Protein AF-W4HIV2-F1 (afdb_monomer_lite)

Radius of gyration: 10.46 Å; chains: 1; bounding box: 26×20×22 Å

Organism: NCBI:txid1379903

InterPro domains:
  IPR002634 BolA protein [PF01722] (2-42)
  IPR002634 BolA protein [PIRSF003113] (2-42)
  IPR036065 BolA-like superfamily [G3DSA:3.30.300.90] (1-42)
  IPR036065 BolA-like superfamily [SSF82657] (2-42)

Secondary structure (DSSP, 8-state):
-EEE-GGGTT--HHHHHHHHHHHH-HHHHHH-S----EEE--

pLDDT: mean 88.49, std 6.09, range [75.12, 95.94]

Foldseek 3Di:
DEDEDQVCPPPDPVRQVVVVDVVCDDVNVVVDPDDDYHYYYD

Structure (mmCIF, N/CA/C/O backbone):
data_AF-W4HIV2-F1
#
_entry.id   AF-W4HIV2-F1
#
loop_
_atom_site.group_PDB
_atom_site.id
_atom_site.type_symbol
_atom_site.label_atom_id
_atom_site.label_alt_id
_atom_site.label_comp_id
_atom_site.label_asym_id
_atom_site.label_entity_id
_atom_site.label_seq_id
_atom_site.pdbx_PDB_ins_code
_atom_site.Cartn_x
_atom_site.Cartn_y
_atom_site.Cartn_z
_atom_site.occupancy
_atom_site.B_iso_or_equiv
_atom_site.auth_seq_id
_atom_site.auth_comp_id
_atom_site.auth_asym_id
_atom_site.auth_atom_id
_atom_site.pdbx_PDB_model_num
ATOM 1 N N . MET A 1 1 ? 4.983 -0.187 9.575 1.00 83.56 1 MET A N 1
ATOM 2 C CA . MET A 1 1 ? 5.317 -1.631 9.688 1.00 83.56 1 MET A CA 1
ATOM 3 C C . MET A 1 1 ? 5.905 -2.135 8.376 1.00 83.56 1 MET A C 1
ATOM 5 O O . MET A 1 1 ? 5.639 -1.498 7.368 1.00 83.56 1 MET A O 1
ATOM 9 N N . VAL A 1 2 ? 6.637 -3.255 8.363 1.00 89.31 2 VAL A N 1
ATOM 10 C CA . VAL A 1 2 ? 7.210 -3.850 7.137 1.00 89.31 2 VAL A CA 1
ATOM 11 C C . VAL A 1 2 ? 6.456 -5.130 6.773 1.00 89.31 2 VAL A C 1
ATOM 13 O O . VAL A 1 2 ? 6.269 -5.984 7.637 1.00 89.31 2 VAL A O 1
ATOM 16 N N . ILE A 1 3 ? 6.049 -5.280 5.510 1.00 92.19 3 ILE A N 1
ATOM 17 C CA . ILE A 1 3 ? 5.445 -6.509 4.974 1.00 92.19 3 ILE A CA 1
ATOM 18 C C . ILE A 1 3 ? 6.213 -6.947 3.730 1.00 92.19 3 ILE A C 1
ATOM 20 O O . ILE A 1 3 ? 6.430 -6.153 2.811 1.00 92.19 3 ILE A O 1
ATOM 24 N N . ARG A 1 4 ? 6.577 -8.233 3.684 1.00 94.62 4 ARG A N 1
ATOM 25 C CA . ARG A 1 4 ? 7.210 -8.863 2.521 1.00 94.62 4 ARG A CA 1
ATOM 26 C C . ARG A 1 4 ? 6.291 -9.890 1.881 1.00 94.62 4 ARG A C 1
ATOM 28 O O . ARG A 1 4 ? 5.702 -10.708 2.583 1.00 94.62 4 ARG A O 1
ATOM 35 N N . SER A 1 5 ? 6.152 -9.841 0.559 1.00 94.81 5 SER A N 1
ATOM 36 C CA . SER A 1 5 ? 5.340 -10.802 -0.194 1.00 94.81 5 SER A CA 1
ATOM 37 C C . SER A 1 5 ? 5.765 -10.859 -1.657 1.00 94.81 5 SER A C 1
ATOM 39 O O . SER A 1 5 ? 5.956 -9.818 -2.285 1.00 94.81 5 SER A O 1
ATOM 41 N N . SER A 1 6 ? 5.836 -12.062 -2.230 1.00 95.94 6 SER A N 1
ATOM 42 C CA . SER A 1 6 ? 6.028 -12.263 -3.677 1.00 95.94 6 SER A CA 1
ATOM 43 C C . SER A 1 6 ? 4.883 -11.663 -4.499 1.00 95.94 6 SER A C 1
ATOM 45 O O . SER A 1 6 ? 5.068 -11.250 -5.637 1.00 95.94 6 SER A O 1
ATOM 47 N N . ARG A 1 7 ? 3.698 -11.480 -3.900 1.00 93.38 7 ARG A N 1
ATOM 48 C CA . ARG A 1 7 ? 2.551 -10.819 -4.544 1.00 93.38 7 ARG A CA 1
ATOM 49 C C . ARG A 1 7 ? 2.804 -9.338 -4.872 1.00 93.38 7 ARG A C 1
ATOM 51 O O . ARG A 1 7 ? 1.992 -8.718 -5.554 1.00 93.38 7 ARG A O 1
ATOM 58 N N . PHE A 1 8 ? 3.896 -8.760 -4.374 1.00 95.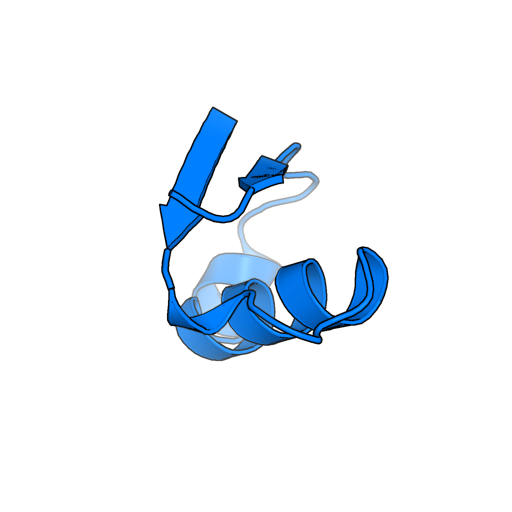25 8 PHE A N 1
ATOM 59 C CA . PHE A 1 8 ? 4.316 -7.392 -4.672 1.00 95.25 8 PHE A CA 1
ATOM 60 C C . PHE A 1 8 ? 5.266 -7.278 -5.873 1.00 95.25 8 PHE A C 1
ATOM 62 O O . PHE A 1 8 ? 5.595 -6.155 -6.276 1.00 95.25 8 PHE A O 1
ATOM 69 N N . GLU A 1 9 ? 5.700 -8.400 -6.448 1.00 95.19 9 GLU A N 1
ATOM 70 C CA . GLU A 1 9 ? 6.546 -8.432 -7.643 1.00 95.19 9 GLU A CA 1
ATOM 71 C C . GLU A 1 9 ? 5.846 -7.754 -8.826 1.00 95.19 9 GLU A C 1
ATOM 73 O O . GLU A 1 9 ? 4.643 -7.900 -9.037 1.00 95.19 9 GLU A O 1
ATOM 78 N N . GLY A 1 10 ? 6.587 -6.921 -9.561 1.00 94.75 10 GLY A N 1
ATOM 79 C CA . GLY A 1 10 ? 6.054 -6.138 -10.683 1.00 94.75 10 GLY A CA 1
ATOM 80 C C . GLY A 1 10 ? 5.078 -5.012 -10.304 1.00 94.75 10 GLY A C 1
ATOM 81 O O . GLY A 1 10 ? 4.755 -4.179 -11.150 1.00 94.75 10 GLY A O 1
ATOM 82 N N . LEU A 1 11 ? 4.627 -4.921 -9.047 1.00 95.31 11 LEU A N 1
ATOM 83 C CA . LEU A 1 11 ? 3.733 -3.854 -8.599 1.00 95.31 11 LEU A CA 1
ATOM 84 C C . LEU A 1 11 ? 4.509 -2.582 -8.243 1.00 95.31 11 LEU A C 1
ATOM 86 O O . LEU A 1 11 ? 5.497 -2.621 -7.503 1.00 95.31 11 LEU A O 1
ATOM 90 N N . SER A 1 12 ? 3.993 -1.433 -8.686 1.00 95.44 12 SER A N 1
ATOM 91 C CA . SER A 1 12 ? 4.448 -0.122 -8.213 1.00 95.44 12 SER A CA 1
ATOM 92 C C . SER A 1 12 ? 4.140 0.065 -6.725 1.00 95.44 12 SER A C 1
ATOM 94 O O . SER A 1 12 ? 3.225 -0.562 -6.184 1.00 95.44 12 SER A O 1
ATOM 96 N N . ARG A 1 13 ? 4.849 0.985 -6.057 1.00 91.94 13 ARG A N 1
ATOM 97 C CA . ARG A 1 13 ? 4.627 1.301 -4.633 1.00 91.94 13 ARG A CA 1
ATOM 98 C C . ARG A 1 13 ? 3.145 1.528 -4.315 1.00 91.94 13 ARG A C 1
ATOM 100 O O . ARG A 1 13 ? 2.606 0.901 -3.414 1.00 91.94 13 ARG A O 1
ATOM 107 N N . ILE A 1 14 ? 2.455 2.353 -5.104 1.00 92.81 14 ILE A N 1
ATOM 108 C CA . ILE A 1 14 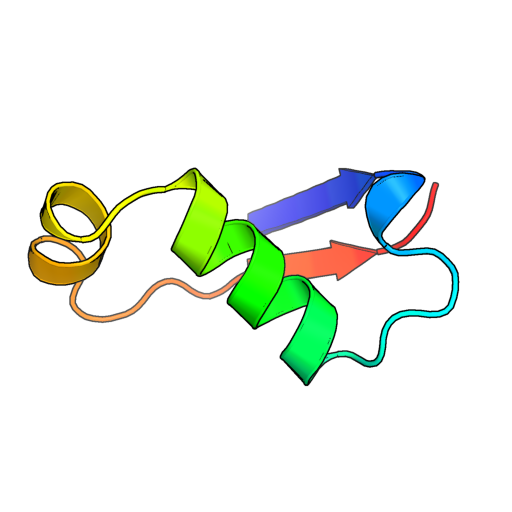? 1.026 2.644 -4.894 1.00 92.81 14 ILE A CA 1
ATOM 109 C C . ILE A 1 14 ? 0.167 1.386 -5.100 1.00 92.81 14 ILE A C 1
ATO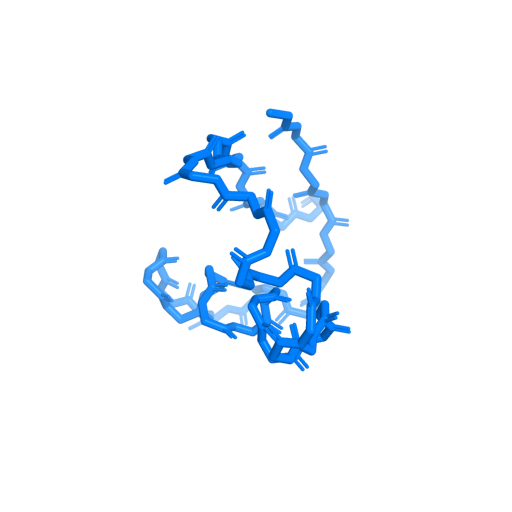M 111 O O . ILE A 1 14 ? -0.776 1.154 -4.346 1.00 92.81 14 ILE A O 1
ATOM 115 N N . ALA A 1 15 ? 0.484 0.555 -6.099 1.00 94.50 15 ALA A N 1
ATOM 116 C CA . ALA A 1 15 ? -0.256 -0.679 -6.354 1.00 94.50 15 ALA A CA 1
ATOM 117 C C . ALA A 1 15 ? -0.133 -1.680 -5.193 1.00 94.50 15 ALA A C 1
ATOM 119 O O . ALA A 1 15 ? -1.139 -2.276 -4.811 1.00 94.50 15 ALA A O 1
ATOM 120 N N . ARG A 1 16 ? 1.050 -1.802 -4.574 1.00 94.50 16 ARG A N 1
ATOM 121 C CA . ARG A 1 16 ? 1.245 -2.626 -3.367 1.00 94.50 16 ARG A CA 1
ATOM 122 C C . ARG A 1 16 ? 0.364 -2.144 -2.217 1.00 94.50 16 ARG A C 1
ATOM 124 O O . ARG A 1 16 ? -0.331 -2.949 -1.606 1.00 94.50 16 ARG A O 1
ATOM 131 N N . HIS A 1 17 ? 0.331 -0.832 -1.974 1.00 91.50 17 HIS A N 1
ATOM 132 C CA . HIS A 1 17 ? -0.507 -0.255 -0.920 1.00 91.50 17 HIS A CA 1
ATOM 133 C C . HIS A 1 17 ? -1.988 -0.535 -1.189 1.00 91.50 17 HIS A C 1
ATOM 135 O O . HIS A 1 17 ? -2.679 -1.056 -0.319 1.00 91.50 17 HIS A O 1
ATOM 141 N N . ARG A 1 18 ? -2.474 -0.290 -2.414 1.00 91.69 18 ARG A N 1
ATOM 142 C CA . ARG A 1 18 ? -3.867 -0.593 -2.787 1.00 91.69 18 ARG A CA 1
ATOM 143 C C . ARG A 1 18 ? -4.219 -2.071 -2.628 1.00 91.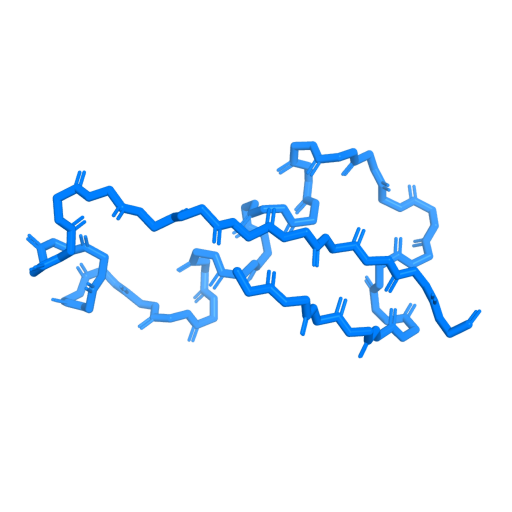69 18 ARG A C 1
ATOM 145 O O . ARG A 1 18 ? -5.323 -2.376 -2.190 1.00 91.69 18 ARG A O 1
ATOM 152 N N . ALA A 1 19 ? -3.298 -2.980 -2.949 1.00 92.38 19 ALA A N 1
ATOM 153 C CA . ALA A 1 19 ? -3.505 -4.410 -2.745 1.00 92.38 19 ALA A CA 1
ATOM 154 C C . ALA A 1 19 ? -3.707 -4.751 -1.261 1.00 92.38 19 ALA A C 1
ATOM 156 O O . ALA A 1 19 ? -4.588 -5.545 -0.938 1.00 92.38 19 ALA A O 1
ATOM 157 N N . VAL A 1 20 ? -2.949 -4.112 -0.365 1.00 91.31 20 VAL A N 1
ATOM 158 C CA . VAL A 1 20 ? -3.119 -4.275 1.084 1.00 91.31 20 VAL A CA 1
ATOM 159 C C . VAL A 1 20 ? -4.424 -3.648 1.570 1.00 91.31 20 VAL A C 1
ATOM 161 O O . VAL A 1 20 ? -5.172 -4.318 2.269 1.00 91.31 20 VAL A O 1
ATOM 164 N N . HIS A 1 21 ? -4.764 -2.426 1.149 1.00 89.31 21 HIS A N 1
ATOM 165 C CA . HIS A 1 21 ? -6.057 -1.814 1.490 1.00 89.31 21 HIS A CA 1
ATOM 166 C C . HIS A 1 21 ? -7.239 -2.699 1.067 1.00 89.31 21 HIS A C 1
ATOM 168 O O . HIS A 1 21 ? -8.167 -2.898 1.845 1.00 89.31 21 HIS A O 1
ATOM 174 N N . LYS A 1 22 ? -7.172 -3.302 -0.128 1.00 89.31 22 LYS A N 1
ATOM 175 C CA . LYS A 1 22 ? -8.185 -4.255 -0.598 1.00 89.31 22 LYS A CA 1
ATOM 176 C C . LYS A 1 22 ? -8.251 -5.520 0.267 1.00 89.31 22 LYS A C 1
ATOM 178 O O . LYS A 1 22 ? -9.332 -6.065 0.442 1.00 89.31 22 LYS A O 1
ATOM 183 N N . ALA A 1 23 ? -7.117 -5.993 0.781 1.00 90.06 23 ALA A N 1
ATOM 184 C CA . ALA A 1 23 ? -7.057 -7.172 1.643 1.00 90.06 23 ALA A CA 1
ATOM 185 C C . ALA A 1 23 ? -7.548 -6.899 3.076 1.00 90.06 23 ALA A C 1
ATOM 187 O O . ALA A 1 23 ? -8.088 -7.801 3.705 1.00 90.06 23 ALA A O 1
ATOM 188 N N . LEU A 1 24 ? -7.366 -5.674 3.582 1.00 87.94 24 LEU A N 1
ATOM 189 C CA . LEU A 1 24 ? -7.824 -5.257 4.913 1.00 87.94 24 LEU A CA 1
ATOM 190 C C . LEU A 1 24 ? -9.340 -5.017 4.966 1.00 87.94 24 LEU A C 1
ATOM 192 O O . LEU A 1 24 ? -9.942 -5.195 6.020 1.00 87.94 24 LEU A O 1
ATOM 196 N N . GLY A 1 25 ? -9.955 -4.652 3.839 1.00 84.62 25 GLY A N 1
ATOM 197 C CA . GLY A 1 25 ? -11.390 -4.381 3.761 1.00 84.62 25 GLY A CA 1
ATOM 198 C C . GLY A 1 25 ? -11.776 -2.994 4.284 1.00 84.62 25 GLY A C 1
ATOM 199 O O . GLY A 1 25 ? -11.037 -2.345 5.025 1.00 84.62 25 GLY A O 1
ATOM 200 N N . GLU A 1 26 ? -12.946 -2.521 3.856 1.00 79.19 26 GLU A N 1
ATOM 201 C CA . GLU A 1 26 ? -13.400 -1.140 4.074 1.00 79.19 26 GLU A CA 1
ATOM 202 C C . GLU A 1 26 ? -13.644 -0.817 5.557 1.00 79.19 26 GLU A C 1
ATOM 204 O O . GLU A 1 26 ? -13.266 0.263 6.007 1.00 79.19 26 GLU A O 1
ATOM 209 N N . ASP A 1 27 ? -14.152 -1.775 6.340 1.00 78.25 27 ASP A N 1
ATOM 210 C CA . ASP A 1 27 ? -14.405 -1.607 7.781 1.00 78.25 27 ASP A CA 1
ATOM 211 C C . ASP A 1 27 ? -13.132 -1.378 8.601 1.00 78.25 27 ASP A C 1
ATOM 213 O O . ASP A 1 27 ? -13.128 -0.613 9.568 1.00 78.25 27 ASP A O 1
ATOM 217 N N . LEU A 1 28 ? -12.033 -2.042 8.234 1.00 81.62 28 LEU A N 1
ATOM 218 C CA . LEU A 1 28 ? -10.768 -1.909 8.952 1.00 81.62 28 LEU A CA 1
ATOM 219 C C . LEU A 1 28 ? -10.016 -0.653 8.508 1.00 81.62 28 LEU A C 1
ATOM 221 O O . LEU A 1 28 ? -9.412 0.031 9.331 1.00 81.62 28 LEU A O 1
ATOM 225 N N . VAL A 1 29 ? -10.087 -0.312 7.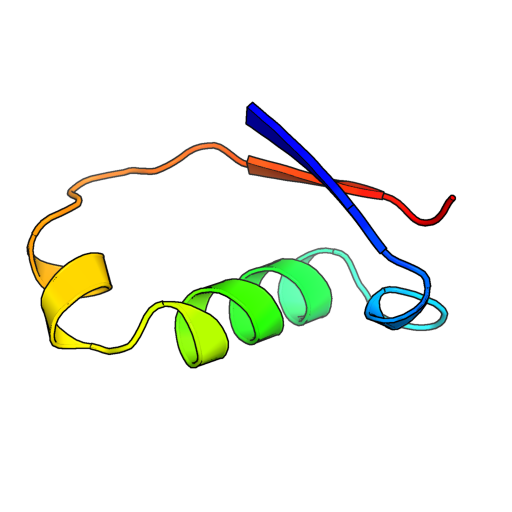219 1.00 80.75 29 VAL A N 1
ATOM 226 C CA . VAL A 1 29 ? -9.507 0.931 6.693 1.00 80.75 29 VAL A CA 1
ATOM 227 C C . VAL A 1 29 ? -10.231 2.155 7.263 1.00 80.75 29 VAL A C 1
ATOM 229 O O . VAL A 1 29 ? -9.566 3.126 7.611 1.00 80.75 29 VAL A O 1
ATOM 232 N N . GLY A 1 30 ? -11.557 2.101 7.431 1.00 79.81 30 GLY A N 1
ATOM 233 C CA . GLY A 1 30 ? -12.343 3.191 8.018 1.00 79.81 30 GLY A CA 1
ATOM 234 C C . GLY A 1 30 ? -12.041 3.460 9.497 1.00 79.81 30 GLY A C 1
ATOM 235 O O . GLY A 1 30 ? -12.176 4.590 9.958 1.00 79.81 30 GLY A O 1
ATOM 236 N N . GLN A 1 31 ? -11.575 2.449 10.234 1.00 83.31 31 GLN A N 1
ATOM 237 C CA . GLN A 1 31 ? -11.199 2.581 11.646 1.00 83.31 31 GLN A CA 1
ATOM 238 C C . GLN A 1 31 ? -9.752 3.049 11.856 1.00 83.31 31 GLN A C 1
ATOM 240 O O . GLN A 1 31 ? -9.375 3.423 12.970 1.00 83.31 31 GLN A O 1
ATOM 245 N N . ILE A 1 32 ? -8.927 3.058 10.804 1.00 80.88 32 ILE A N 1
ATOM 246 C CA . ILE A 1 32 ? -7.514 3.424 10.895 1.00 80.88 32 ILE A CA 1
ATOM 247 C C . ILE A 1 32 ? -7.277 4.761 10.189 1.00 80.88 32 ILE A C 1
ATOM 249 O O . ILE A 1 32 ? -7.169 4.833 8.970 1.00 80.88 32 ILE A O 1
ATOM 253 N N . HIS A 1 33 ? -7.119 5.824 10.982 1.00 76.62 33 HIS A N 1
ATOM 254 C CA . HIS A 1 33 ? -6.904 7.190 10.489 1.00 76.62 33 HIS A CA 1
ATOM 255 C C . HIS A 1 33 ? -5.656 7.334 9.596 1.00 76.62 33 HIS A C 1
ATOM 257 O O . HIS A 1 33 ? -5.693 8.040 8.591 1.00 76.62 33 HIS A O 1
ATOM 263 N N . ALA A 1 34 ? -4.544 6.678 9.950 1.00 75.12 34 ALA A N 1
ATOM 264 C CA . ALA A 1 34 ? -3.345 6.600 9.117 1.00 75.12 34 ALA A CA 1
ATOM 265 C C . ALA A 1 34 ? -2.493 5.386 9.515 1.00 75.12 34 ALA A C 1
ATOM 267 O O . ALA A 1 34 ? -2.113 5.238 10.676 1.00 75.12 34 ALA A O 1
ATOM 268 N N . LEU A 1 35 ? -2.152 4.538 8.542 1.00 81.12 35 LEU A N 1
ATOM 269 C CA . LEU A 1 35 ? -1.273 3.383 8.730 1.00 81.12 35 LEU A CA 1
ATOM 270 C C . LEU A 1 35 ? -0.064 3.493 7.806 1.00 81.12 35 LEU A C 1
ATOM 272 O O . LEU A 1 35 ? -0.193 3.385 6.589 1.00 81.12 35 LEU A O 1
ATOM 276 N N . SER A 1 36 ? 1.124 3.681 8.380 1.00 83.75 36 SER A N 1
ATOM 277 C CA . SER A 1 36 ? 2.361 3.675 7.597 1.00 83.75 36 SER A CA 1
ATOM 278 C C . SER A 1 36 ? 2.871 2.246 7.406 1.00 83.75 36 SER A C 1
ATOM 280 O O . SER A 1 36 ? 3.121 1.510 8.372 1.00 83.75 36 SER A O 1
ATOM 282 N N . MET A 1 37 ? 3.025 1.847 6.146 1.00 87.88 37 MET A N 1
ATOM 283 C CA . MET A 1 37 ? 3.440 0.510 5.736 1.00 87.88 37 MET A CA 1
ATOM 284 C C . MET A 1 37 ? 4.574 0.608 4.724 1.00 87.88 37 MET A C 1
ATOM 286 O O . MET A 1 37 ? 4.514 1.419 3.804 1.00 87.88 37 MET A O 1
ATOM 290 N N . ASP A 1 38 ? 5.574 -0.245 4.891 1.00 90.62 38 ASP A N 1
ATOM 291 C CA . ASP A 1 38 ? 6.660 -0.458 3.948 1.00 90.62 38 ASP A CA 1
ATOM 292 C C . ASP A 1 38 ? 6.491 -1.848 3.322 1.00 90.62 38 ASP A C 1
ATOM 294 O O . ASP A 1 38 ? 6.405 -2.855 4.032 1.00 90.62 38 ASP A O 1
ATOM 298 N N . LEU A 1 39 ? 6.346 -1.888 1.996 1.00 93.38 39 LEU A N 1
ATOM 299 C CA . LEU A 1 39 ? 5.924 -3.067 1.239 1.00 93.38 39 LEU A CA 1
ATOM 300 C C . LEU A 1 39 ? 7.004 -3.467 0.234 1.00 93.38 39 LEU A C 1
ATOM 302 O O . LEU A 1 39 ? 7.200 -2.797 -0.790 1.00 93.38 39 LEU A O 1
ATOM 306 N N . ALA A 1 40 ? 7.656 -4.598 0.491 1.00 92.00 40 ALA A N 1
ATOM 307 C CA . ALA A 1 40 ? 8.793 -5.079 -0.288 1.00 92.00 40 ALA A CA 1
ATOM 308 C C . ALA A 1 40 ? 8.580 -6.503 -0.818 1.00 92.00 40 ALA A C 1
ATOM 310 O O . ALA A 1 40 ? 7.845 -7.303 -0.245 1.00 92.00 40 ALA A O 1
ATOM 311 N N . THR A 1 41 ? 9.238 -6.837 -1.921 1.00 90.75 41 THR A N 1
ATOM 312 C CA . THR A 1 41 ? 9.379 -8.238 -2.334 1.00 90.75 41 THR A CA 1
ATOM 313 C C . THR A 1 41 ? 10.301 -8.974 -1.345 1.00 90.75 41 THR A C 1
ATOM 315 O O . THR A 1 41 ? 11.014 -8.304 -0.582 1.00 90.75 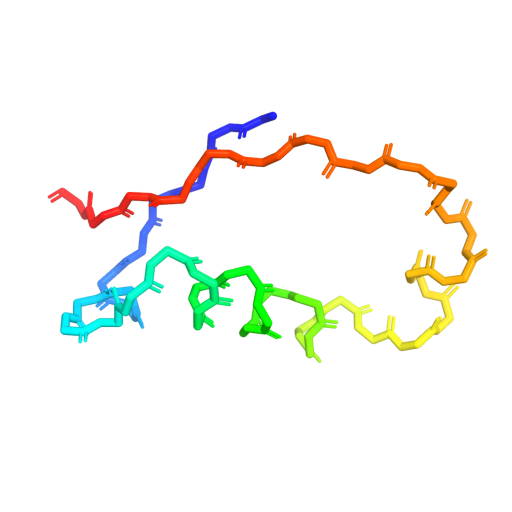41 THR A O 1
ATOM 318 N N . PRO A 1 42 ? 10.244 -10.318 -1.282 1.00 79.94 42 PRO A N 1
ATOM 319 C CA . PRO A 1 42 ? 11.209 -11.111 -0.524 1.00 79.94 42 PRO A CA 1
ATOM 320 C C . PRO A 1 42 ? 12.648 -10.719 -0.864 1.00 79.94 42 PRO A C 1
ATOM 322 O O . PRO A 1 42 ? 12.910 -10.419 -2.053 1.00 79.94 42 PRO A O 1
#

Sequence (42 aa):
MVIRSSRFEGLSRIARHRAVHKALGEDLVGQIHALSMDLATP